Protein AF-A0A7S7BZH8-F1 (afdb_monomer_lite)

pLDDT: mean 83.46, std 20.9, range [35.41, 98.75]

Radius of gyration: 21.64 Å; chains: 1; bounding box: 68×40×51 Å

Foldseek 3Di:
DDDDPDDDDDDDDDPDDPVVVVVVVVVPDDPVVVVVVVVVVPFDAQQDFAAAPDPLQQLLRLQCNHLRHHSVVSQVLLCVLVVHHCCPPVHHGDPVSSQVSCVVVVWHWDKDQPDDPDADFSKWWWKDAVPPDVDIGIWGRHVQAIWGNQVPPDPPDRGIDGDNYDDPRIDTGIIGGTDDD

Structure (mmCIF, N/CA/C/O backbone):
data_AF-A0A7S7BZH8-F1
#
_entry.id   AF-A0A7S7BZH8-F1
#
loop_
_atom_site.group_PDB
_atom_site.id
_atom_site.type_symbol
_atom_site.label_atom_id
_atom_site.label_alt_id
_atom_site.label_comp_id
_atom_site.label_asym_id
_atom_site.label_entity_id
_atom_site.label_seq_id
_atom_site.pdbx_PDB_ins_code
_atom_site.Cartn_x
_atom_site.Cartn_y
_atom_site.Cartn_z
_atom_site.occupancy
_atom_site.B_iso_or_equiv
_atom_site.auth_seq_id
_atom_site.auth_comp_id
_atom_site.auth_asym_id
_atom_site.auth_atom_id
_atom_site.pdbx_PDB_model_num
ATOM 1 N N . MET A 1 1 ? -52.181 -4.656 -10.856 1.00 37.78 1 MET A N 1
ATOM 2 C CA . MET A 1 1 ? -52.406 -4.559 -12.313 1.00 37.78 1 MET A CA 1
ATOM 3 C C . MET A 1 1 ? -51.313 -3.670 -12.869 1.00 37.78 1 MET A C 1
ATOM 5 O O . MET A 1 1 ? -51.138 -2.571 -12.360 1.00 37.78 1 MET A O 1
ATOM 9 N N . GLY A 1 2 ? -50.486 -4.215 -13.758 1.00 41.34 2 GLY A N 1
ATOM 10 C CA . GLY A 1 2 ? -49.268 -3.565 -14.235 1.00 41.34 2 GLY A CA 1
ATOM 11 C C . GLY A 1 2 ? -49.540 -2.477 -15.268 1.00 41.34 2 GLY A C 1
ATOM 12 O O . GLY A 1 2 ? -50.487 -2.573 -16.043 1.00 41.34 2 GLY A O 1
ATOM 13 N N . VAL A 1 3 ? -48.658 -1.483 -15.304 1.00 42.41 3 VAL A N 1
ATOM 14 C CA . VAL A 1 3 ? -48.484 -0.592 -16.451 1.00 42.41 3 VAL A CA 1
ATOM 15 C C . VAL A 1 3 ? -47.043 -0.730 -16.921 1.00 42.41 3 VAL A C 1
ATOM 17 O O . VAL A 1 3 ? -46.097 -0.469 -16.186 1.00 42.41 3 VAL A O 1
ATOM 20 N N . ASN A 1 4 ? -46.911 -1.250 -18.135 1.00 41.34 4 ASN A N 1
ATOM 21 C CA . ASN A 1 4 ? -45.674 -1.503 -18.854 1.00 41.34 4 ASN A CA 1
ATOM 22 C C . ASN A 1 4 ? -45.437 -0.316 -19.804 1.00 41.34 4 ASN A C 1
ATOM 24 O O . ASN A 1 4 ? -46.215 -0.171 -20.746 1.00 41.34 4 ASN A O 1
ATOM 28 N N . PRO A 1 5 ? -44.425 0.546 -19.599 1.00 44.50 5 PRO A N 1
ATOM 29 C CA . PRO A 1 5 ? -44.123 1.625 -20.526 1.00 44.50 5 PRO A CA 1
ATOM 30 C C . PRO A 1 5 ? -42.979 1.209 -21.459 1.00 44.50 5 PRO A C 1
ATOM 32 O O . PRO A 1 5 ? -41.928 1.839 -21.517 1.00 44.50 5 PRO A O 1
ATOM 35 N N . LEU A 1 6 ? -43.189 0.137 -22.217 1.00 45.81 6 LEU A N 1
ATOM 36 C CA . LEU A 1 6 ? -42.538 -0.036 -23.508 1.00 45.81 6 LEU A CA 1
ATOM 37 C C . LEU A 1 6 ? -43.626 0.151 -24.550 1.00 45.81 6 LEU A C 1
ATOM 39 O O . LEU A 1 6 ? -44.392 -0.777 -24.778 1.00 45.81 6 LEU A O 1
ATOM 43 N N . LEU A 1 7 ? -43.711 1.371 -25.089 1.00 43.47 7 LEU A N 1
ATOM 44 C CA . LEU A 1 7 ? -44.197 1.753 -26.424 1.00 43.47 7 LEU A CA 1
ATOM 45 C C . LEU A 1 7 ? -44.643 3.223 -26.387 1.00 43.47 7 LEU A C 1
ATOM 47 O O . LEU A 1 7 ? -45.802 3.535 -26.135 1.00 43.47 7 LEU A O 1
ATOM 51 N N . CYS A 1 8 ? -43.717 4.136 -26.685 1.00 35.41 8 CYS A N 1
ATOM 52 C CA . CYS A 1 8 ? -44.077 5.435 -27.244 1.00 35.41 8 CYS A CA 1
ATOM 53 C C . CYS A 1 8 ? -43.304 5.612 -28.565 1.00 35.41 8 CYS A C 1
ATOM 55 O O . CYS A 1 8 ? -42.083 5.415 -28.578 1.00 35.41 8 CYS A O 1
ATOM 57 N N . PRO A 1 9 ? -43.988 5.879 -29.692 1.00 44.78 9 PRO A N 1
ATOM 58 C CA . PRO A 1 9 ? -43.395 5.847 -31.020 1.00 44.78 9 PRO A CA 1
ATOM 59 C C . PRO A 1 9 ? -42.762 7.196 -31.388 1.00 44.78 9 PRO A C 1
ATOM 61 O O . PRO A 1 9 ? -43.278 8.254 -31.047 1.00 44.78 9 PRO A O 1
ATOM 64 N N . ARG A 1 10 ? -41.679 7.132 -32.173 1.00 44.78 10 ARG A N 1
ATOM 65 C CA . ARG A 1 10 ? -41.030 8.253 -32.881 1.00 44.78 10 ARG A CA 1
ATOM 66 C C . ARG A 1 10 ? -40.537 9.407 -31.996 1.00 44.78 10 ARG A C 1
ATOM 68 O O . ARG A 1 10 ? -41.137 10.473 -31.947 1.00 44.78 10 ARG A O 1
ATOM 75 N N . VAL A 1 11 ? -39.318 9.256 -31.478 1.00 38.81 11 VAL A N 1
ATOM 76 C CA . VAL A 1 11 ? -38.427 10.407 -31.287 1.00 38.81 11 VAL A CA 1
ATOM 77 C C . VAL A 1 11 ? -37.297 10.295 -32.302 1.00 38.81 11 VAL A C 1
ATOM 79 O O . VAL A 1 11 ? -36.510 9.350 -32.308 1.00 38.81 11 VAL A O 1
ATOM 82 N N . TYR A 1 12 ? -37.312 11.252 -33.221 1.00 36.09 12 TYR A N 1
ATOM 83 C CA . TYR A 1 12 ? -36.251 11.612 -34.148 1.00 36.09 12 TYR A CA 1
ATOM 84 C C . TYR A 1 12 ? -34.877 11.506 -33.461 1.00 36.09 12 TYR A C 1
ATOM 86 O O . TYR A 1 12 ? -34.701 12.039 -32.369 1.00 36.09 12 TYR A O 1
ATOM 94 N N . ARG A 1 13 ? -33.905 10.813 -34.069 1.00 45.03 13 ARG A N 1
ATOM 95 C CA . ARG A 1 13 ? -32.506 10.832 -33.613 1.00 45.03 13 ARG A CA 1
ATOM 96 C C . ARG A 1 13 ? -31.770 11.973 -34.319 1.00 45.03 13 ARG A C 1
ATOM 98 O O . ARG A 1 13 ? -31.382 11.777 -35.470 1.00 45.03 13 ARG A O 1
ATOM 105 N N . PRO A 1 14 ? -31.481 13.114 -33.671 1.00 40.19 14 PRO A N 1
ATOM 106 C CA . PRO A 1 14 ? -30.302 13.867 -34.035 1.00 40.19 14 PRO A CA 1
ATOM 107 C C . PRO A 1 14 ? -29.091 13.195 -33.380 1.00 40.19 14 PRO A C 1
ATOM 109 O O . PRO A 1 14 ? -29.107 12.817 -32.209 1.00 40.19 14 PRO A O 1
ATOM 112 N N . THR A 1 15 ? -28.025 13.026 -34.151 1.00 50.44 15 THR A N 1
ATOM 113 C CA . THR A 1 15 ? -26.683 12.721 -33.650 1.00 50.44 15 THR A CA 1
ATOM 114 C C . THR A 1 15 ? -26.248 13.813 -32.671 1.00 50.44 15 THR A C 1
ATOM 116 O O . THR A 1 15 ? -25.767 14.867 -33.086 1.00 50.44 15 THR A O 1
ATOM 119 N N . LEU A 1 16 ? -26.436 13.581 -31.372 1.00 43.81 16 LEU A N 1
ATOM 120 C CA . LEU A 1 16 ? -25.992 14.486 -30.316 1.00 43.81 16 LEU A CA 1
ATOM 121 C C . LEU A 1 16 ? -24.556 14.127 -29.920 1.00 43.81 16 LEU A C 1
ATOM 123 O O . LEU A 1 16 ? -24.265 13.011 -29.488 1.00 43.81 16 LEU A O 1
ATOM 127 N N . ARG A 1 17 ? -23.644 15.089 -30.094 1.00 43.12 17 ARG A N 1
ATOM 128 C CA . ARG A 1 17 ? -22.267 15.021 -29.586 1.00 43.12 17 ARG A CA 1
ATOM 129 C C . ARG A 1 17 ? -22.292 14.931 -28.053 1.00 43.12 17 ARG A C 1
ATOM 131 O O . ARG A 1 17 ? -23.159 15.518 -27.409 1.00 43.12 17 ARG A O 1
ATOM 138 N N . HIS A 1 18 ? -21.298 14.245 -27.484 1.00 48.31 18 HIS A N 1
ATOM 139 C CA . HIS A 1 18 ? -21.165 13.894 -26.057 1.00 48.31 18 HIS A CA 1
ATOM 140 C C . HIS A 1 18 ? -21.385 15.047 -25.045 1.00 48.31 18 HIS A C 1
ATOM 142 O O . HIS A 1 18 ? -21.676 14.781 -23.884 1.00 48.31 18 HIS A O 1
ATOM 148 N N . GLY A 1 19 ? -21.303 16.317 -25.457 1.00 45.12 19 GLY A N 1
ATOM 149 C CA . GLY A 1 19 ? -21.493 17.477 -24.578 1.00 45.12 19 GLY A CA 1
ATOM 150 C C . GLY A 1 19 ? -22.944 17.836 -24.217 1.00 45.12 19 GLY A C 1
ATOM 151 O O . GLY A 1 19 ? -23.146 18.571 -23.257 1.00 45.12 19 GLY A O 1
ATOM 152 N N . GLN A 1 20 ? -23.964 17.342 -24.933 1.00 41.44 20 GLN A N 1
ATOM 153 C CA . GLN A 1 20 ? -25.364 17.763 -24.705 1.00 41.44 20 GLN A CA 1
ATOM 154 C C . GLN A 1 20 ? -26.191 16.816 -23.817 1.00 41.44 20 GLN A C 1
ATOM 156 O O . GLN A 1 20 ? -27.249 17.206 -23.327 1.00 41.44 20 GLN A O 1
ATOM 161 N N . LEU A 1 21 ? -25.692 15.610 -23.531 1.00 43.97 21 LEU A N 1
ATOM 162 C CA . LEU A 1 21 ? -26.331 14.676 -22.591 1.00 43.97 21 LEU A CA 1
ATOM 163 C C . LEU A 1 21 ? -26.251 15.157 -21.130 1.00 43.97 21 LEU A C 1
ATOM 165 O O . LEU A 1 21 ? -27.166 14.900 -20.352 1.00 43.97 21 LEU A O 1
ATOM 169 N N . SER A 1 22 ? -25.201 15.907 -20.777 1.00 50.38 22 SER A N 1
ATOM 170 C CA . SER A 1 22 ? -25.011 16.460 -19.427 1.00 50.38 22 SER A CA 1
ATOM 171 C C . SER A 1 22 ? -26.048 17.542 -19.084 1.00 50.38 22 SER A C 1
ATOM 173 O O . SER A 1 22 ? -26.626 17.543 -17.999 1.00 50.38 22 SER A O 1
ATOM 175 N N . ALA A 1 23 ? -26.362 18.423 -20.040 1.00 46.22 23 ALA A N 1
ATOM 176 C CA . ALA A 1 23 ? -27.300 19.524 -19.820 1.00 46.22 23 ALA A CA 1
ATOM 177 C C . ALA A 1 23 ? -28.762 19.055 -19.705 1.00 46.22 23 ALA A C 1
ATOM 179 O O . ALA A 1 23 ? -29.518 19.596 -18.901 1.00 46.22 23 ALA A O 1
ATOM 180 N N . ALA A 1 24 ? -29.156 18.027 -20.466 1.00 45.81 24 ALA A N 1
ATOM 181 C CA . ALA A 1 24 ? -30.525 17.512 -20.440 1.00 45.81 24 ALA A CA 1
ATOM 182 C C . ALA A 1 24 ? -30.872 16.847 -19.095 1.00 45.81 24 ALA A C 1
ATOM 184 O O . ALA A 1 24 ? -31.946 17.099 -18.553 1.00 45.81 24 ALA A O 1
ATOM 185 N N . LEU A 1 25 ? -29.944 16.074 -18.514 1.00 47.50 25 LEU A N 1
ATOM 186 C CA . LEU A 1 25 ? -30.139 15.409 -17.217 1.00 47.50 25 LEU A CA 1
ATOM 187 C C . LEU A 1 25 ? -30.161 16.393 -16.035 1.00 47.50 25 LEU A C 1
ATOM 189 O O . LEU A 1 25 ? -30.858 16.152 -15.051 1.00 47.50 25 LEU A O 1
ATOM 193 N N . SER A 1 26 ? -29.464 17.529 -16.152 1.00 51.31 26 SER A N 1
ATOM 194 C CA . SER A 1 26 ? -29.423 18.566 -15.113 1.00 51.31 26 SER A CA 1
ATOM 195 C C . SER A 1 26 ? -30.728 19.361 -14.970 1.00 51.31 26 SER A C 1
ATOM 197 O O . SER A 1 26 ? -30.907 20.028 -13.955 1.00 51.31 26 SER A O 1
ATOM 199 N N . SER A 1 27 ? -31.629 19.323 -15.959 1.00 51.69 27 SER A N 1
ATOM 200 C CA . SER A 1 27 ? -32.856 20.142 -15.965 1.00 51.69 27 SER A CA 1
ATOM 201 C C . SER A 1 27 ? -34.061 19.499 -15.264 1.00 51.69 27 SER A C 1
ATOM 203 O O . SER A 1 27 ? -35.094 20.144 -15.103 1.00 51.69 27 SER A O 1
ATOM 205 N N . CYS A 1 28 ? -33.935 18.241 -14.835 1.00 54.47 28 CYS A N 1
ATOM 206 C CA . CYS A 1 28 ? -35.045 17.429 -14.322 1.00 54.47 28 CYS A CA 1
ATOM 207 C C . CYS A 1 28 ? -34.764 16.738 -12.976 1.00 54.47 28 CYS A C 1
ATOM 209 O O . CYS A 1 28 ? -35.563 15.909 -12.545 1.00 54.47 28 CYS A O 1
ATOM 211 N N . MET A 1 29 ? -33.646 17.043 -12.309 1.00 55.50 29 MET A N 1
ATOM 212 C CA . MET A 1 29 ? -33.268 16.410 -11.042 1.00 55.50 29 MET A CA 1
ATOM 213 C C . MET A 1 29 ? -33.026 17.455 -9.953 1.00 55.50 29 MET A C 1
ATOM 215 O O . MET A 1 29 ? -32.166 18.321 -10.098 1.00 55.50 29 MET A O 1
ATOM 219 N N . ASP A 1 30 ? -33.757 17.339 -8.844 1.00 67.12 30 ASP A N 1
ATOM 220 C CA . ASP A 1 30 ? -33.641 18.256 -7.709 1.00 67.12 30 ASP A CA 1
ATOM 221 C C . ASP A 1 30 ? -32.226 18.251 -7.111 1.00 67.12 30 ASP A C 1
ATOM 223 O O . ASP A 1 30 ? -31.534 17.226 -7.096 1.00 67.12 30 ASP A O 1
ATOM 227 N N . SER A 1 31 ? -31.807 19.392 -6.556 1.00 61.31 31 SER A N 1
ATOM 228 C CA . SER A 1 31 ? -30.451 19.648 -6.044 1.00 61.31 31 SER A CA 1
ATOM 229 C C . SER A 1 31 ? -29.943 18.590 -5.057 1.00 61.31 31 SER A C 1
ATOM 231 O O . SER A 1 31 ? -28.750 18.296 -5.021 1.00 61.31 31 SER A O 1
ATOM 233 N N . HIS A 1 32 ? -30.844 17.959 -4.300 1.00 60.28 32 HIS A N 1
ATOM 234 C CA . HIS A 1 32 ? -30.518 16.864 -3.385 1.00 60.28 32 HIS A CA 1
ATOM 235 C C . HIS A 1 32 ? -30.096 15.581 -4.125 1.00 60.28 32 HIS A C 1
ATOM 237 O O . HIS A 1 32 ? -29.155 14.902 -3.718 1.00 60.28 32 HIS A O 1
ATOM 243 N N . THR A 1 33 ? -30.728 15.274 -5.259 1.00 59.88 33 THR A N 1
ATOM 244 C CA . THR A 1 33 ? -30.394 14.131 -6.122 1.00 59.88 33 THR A CA 1
ATOM 245 C C . THR A 1 33 ? -29.060 14.354 -6.833 1.00 59.88 33 THR A C 1
ATOM 247 O O . THR A 1 33 ? -28.244 13.437 -6.912 1.00 59.88 33 THR A O 1
ATOM 250 N N . MET A 1 34 ? -28.782 15.588 -7.267 1.00 53.78 34 MET A N 1
ATOM 251 C CA . MET A 1 34 ? -27.480 15.968 -7.832 1.00 53.78 34 MET A CA 1
ATOM 252 C C . MET A 1 34 ? -26.355 15.881 -6.794 1.00 53.78 34 MET A C 1
ATOM 254 O O . MET A 1 34 ? -25.286 15.349 -7.092 1.00 53.78 34 MET A O 1
ATOM 258 N N . GLN A 1 35 ? -26.605 16.305 -5.554 1.00 53.25 35 GLN A N 1
ATOM 259 C CA . GLN A 1 35 ? -25.637 16.197 -4.461 1.00 53.25 35 GLN A CA 1
ATOM 260 C C . GLN A 1 35 ? -25.400 14.733 -4.039 1.00 53.25 35 GLN A C 1
ATOM 262 O O . GLN A 1 35 ? -24.268 14.348 -3.735 1.00 53.25 35 GLN A O 1
ATOM 267 N N . GLN A 1 36 ? -26.430 13.881 -4.097 1.00 51.34 36 GLN A N 1
ATOM 268 C CA . GLN A 1 36 ? -26.324 12.429 -3.892 1.00 51.34 36 GLN A CA 1
ATOM 269 C C . GLN A 1 36 ? -25.586 11.701 -5.030 1.00 51.34 36 GLN A C 1
ATOM 271 O O . GLN A 1 36 ? -24.854 10.743 -4.781 1.00 51.34 36 GLN A O 1
ATOM 276 N N . LEU A 1 37 ? -25.741 12.148 -6.278 1.00 49.59 37 LEU A N 1
ATOM 277 C CA . LEU A 1 37 ? -24.988 11.634 -7.425 1.00 49.59 37 LEU A CA 1
ATOM 278 C C . LEU A 1 37 ? -23.519 12.062 -7.360 1.00 49.59 37 LEU A C 1
ATOM 280 O O . LEU A 1 37 ? -22.640 11.216 -7.492 1.00 49.59 37 LEU A O 1
ATOM 284 N N . GLN A 1 38 ? -23.231 13.325 -7.044 1.00 51.22 38 GLN A N 1
ATOM 285 C CA . GLN A 1 38 ? -21.862 13.819 -6.845 1.00 51.22 38 GLN A CA 1
ATOM 286 C C . GLN A 1 38 ? -21.145 13.110 -5.682 1.00 51.22 38 GLN A C 1
ATOM 288 O O . GLN A 1 38 ? -19.967 12.782 -5.796 1.00 51.22 38 GLN A O 1
ATOM 293 N N . THR A 1 39 ? -21.853 12.778 -4.596 1.00 47.78 39 THR A N 1
ATOM 294 C CA . THR A 1 39 ? -21.292 11.989 -3.479 1.00 47.78 39 THR A CA 1
ATOM 295 C C . THR A 1 39 ? -21.119 10.498 -3.789 1.00 47.78 39 THR A C 1
ATOM 297 O O . THR A 1 39 ? -20.326 9.835 -3.121 1.00 47.78 39 THR A O 1
ATOM 300 N N . ARG A 1 40 ? -21.808 9.955 -4.804 1.00 48.06 40 ARG A N 1
ATOM 301 C CA . ARG A 1 40 ? -21.615 8.575 -5.292 1.00 48.06 40 ARG A CA 1
ATOM 302 C C . ARG A 1 40 ? -20.551 8.454 -6.384 1.00 48.06 40 ARG A C 1
ATOM 304 O O . ARG A 1 40 ? -19.933 7.404 -6.479 1.00 48.06 40 ARG A O 1
ATOM 311 N N . ILE A 1 41 ? -20.318 9.506 -7.167 1.00 51.75 41 ILE A N 1
ATOM 312 C CA . ILE A 1 41 ? -19.314 9.531 -8.246 1.00 51.75 41 ILE A CA 1
ATOM 313 C C . ILE A 1 41 ? -17.877 9.640 -7.693 1.00 51.75 41 ILE A C 1
ATOM 315 O O . ILE A 1 41 ? -16.932 9.285 -8.385 1.00 51.75 41 ILE A O 1
ATOM 319 N N . GLY A 1 42 ? -17.706 10.070 -6.436 1.00 50.00 42 GLY A N 1
ATOM 320 C CA . GLY A 1 42 ? -16.393 10.223 -5.792 1.00 50.00 42 GLY A CA 1
ATOM 321 C C . GLY A 1 42 ? -16.115 9.302 -4.601 1.00 50.00 42 GLY A C 1
ATOM 322 O O . GLY A 1 42 ? -15.117 9.509 -3.912 1.00 50.00 42 GLY A O 1
ATOM 323 N N . ARG A 1 43 ? -16.986 8.328 -4.299 1.00 52.56 43 ARG A N 1
ATOM 324 C CA . ARG A 1 43 ? -16.709 7.340 -3.247 1.00 52.56 43 ARG A CA 1
ATOM 325 C C . ARG A 1 43 ? -16.009 6.148 -3.868 1.00 52.56 43 ARG A C 1
ATOM 327 O O . ARG A 1 43 ? -16.643 5.365 -4.574 1.00 52.56 43 ARG A O 1
ATOM 334 N N . MET A 1 44 ? -14.722 6.029 -3.562 1.00 61.09 44 MET A N 1
ATOM 335 C CA . MET A 1 44 ? -14.027 4.770 -3.739 1.00 61.09 44 MET A CA 1
ATOM 336 C C . MET A 1 44 ? -14.732 3.686 -2.903 1.00 61.09 44 MET A C 1
ATOM 338 O O . MET A 1 44 ? -15.605 3.965 -2.071 1.00 61.09 44 MET A O 1
ATOM 342 N N . ARG A 1 45 ? -14.445 2.420 -3.180 1.00 81.25 45 ARG A N 1
ATOM 343 C CA . ARG A 1 45 ? -14.868 1.318 -2.312 1.00 81.25 45 ARG A CA 1
ATOM 344 C C . ARG A 1 45 ? -13.649 0.615 -1.758 1.00 81.25 45 ARG A C 1
ATOM 346 O O . ARG A 1 45 ? -12.641 0.450 -2.438 1.00 81.25 45 ARG A O 1
ATOM 353 N N . LYS A 1 46 ? -13.772 0.110 -0.531 1.00 88.25 46 LYS A N 1
ATOM 354 C CA . LYS A 1 46 ? -12.765 -0.784 0.042 1.00 88.25 46 LYS A CA 1
ATOM 355 C C . LYS A 1 46 ? -12.446 -1.920 -0.940 1.00 88.25 46 LYS A C 1
ATOM 357 O O . LYS A 1 46 ? -13.367 -2.599 -1.398 1.00 88.25 46 LYS A O 1
ATOM 362 N N . TYR A 1 47 ? -11.158 -2.141 -1.201 1.00 93.81 47 TYR A N 1
ATOM 363 C CA . TYR A 1 47 ? -10.635 -3.112 -2.176 1.00 93.81 47 TYR A CA 1
ATOM 364 C C . TYR A 1 47 ? -10.839 -2.755 -3.655 1.00 93.81 47 TYR A C 1
ATOM 366 O O . TYR A 1 47 ? -10.694 -3.622 -4.518 1.00 93.81 47 TYR A O 1
ATOM 374 N N . GLU A 1 48 ? -11.154 -1.501 -3.968 1.00 93.88 48 GLU A N 1
ATOM 375 C CA . GLU A 1 48 ? -11.073 -0.987 -5.333 1.00 93.88 48 GLU A CA 1
ATOM 376 C C . GLU A 1 48 ? -9.621 -0.935 -5.820 1.00 93.88 48 GLU A C 1
ATOM 378 O O . GLU A 1 48 ? -8.687 -0.834 -5.021 1.00 93.88 48 GLU A O 1
ATOM 383 N N . LEU A 1 49 ? -9.436 -1.038 -7.136 1.00 97.06 49 LEU A N 1
ATOM 384 C CA . LEU A 1 49 ? -8.122 -0.935 -7.755 1.00 97.06 49 LEU A CA 1
ATOM 385 C C . LEU A 1 49 ? -7.635 0.512 -7.664 1.00 97.06 49 LEU A C 1
ATOM 387 O O . LEU A 1 49 ? -8.308 1.427 -8.130 1.00 97.06 49 LEU A O 1
ATOM 391 N N . VAL A 1 50 ? -6.462 0.706 -7.070 1.00 98.00 50 VAL A N 1
ATOM 392 C CA . VAL A 1 50 ? -5.838 2.021 -6.916 1.00 98.00 50 VAL A CA 1
ATOM 393 C C . VAL A 1 50 ? -4.474 1.978 -7.574 1.00 98.00 50 VAL A C 1
ATOM 395 O O . VAL A 1 50 ? -3.605 1.224 -7.134 1.00 98.00 50 VAL A O 1
ATOM 398 N N . SER A 1 51 ? -4.300 2.770 -8.630 1.00 97.94 51 SER A N 1
ATOM 399 C CA . SER A 1 51 ? -2.991 3.015 -9.231 1.00 97.94 51 SER A CA 1
ATOM 400 C C . SER A 1 51 ? -2.095 3.757 -8.251 1.00 97.94 51 SER A C 1
ATOM 402 O O . SER A 1 51 ? -2.560 4.650 -7.539 1.00 97.94 51 SER A O 1
ATOM 404 N N . GLN A 1 52 ? -0.808 3.417 -8.223 1.00 96.69 52 GLN A N 1
ATOM 405 C CA . GLN A 1 52 ? 0.166 4.326 -7.624 1.00 96.69 52 GLN A CA 1
ATOM 406 C C . GLN A 1 52 ? 0.354 5.555 -8.523 1.00 96.69 52 GLN A C 1
ATOM 408 O O . GLN A 1 52 ? 0.230 5.452 -9.740 1.00 96.69 52 GLN A O 1
ATOM 413 N N . GLU A 1 53 ? 0.637 6.710 -7.926 1.00 96.19 53 GLU A N 1
ATOM 414 C CA . GLU A 1 53 ? 0.901 7.955 -8.669 1.00 96.19 53 GLU A CA 1
ATOM 415 C C . GLU A 1 53 ? 2.384 8.367 -8.606 1.00 96.19 53 GLU A C 1
ATOM 417 O O . GLU A 1 53 ? 2.817 9.206 -9.389 1.00 96.19 53 GLU A O 1
ATOM 422 N N . ASP A 1 54 ? 3.163 7.757 -7.705 1.00 94.94 54 ASP A N 1
ATOM 423 C CA . ASP A 1 54 ? 4.616 7.926 -7.576 1.00 94.94 54 ASP A CA 1
ATOM 424 C C . ASP A 1 54 ? 5.323 6.589 -7.847 1.00 94.94 54 ASP A C 1
ATOM 426 O O . ASP A 1 54 ? 4.746 5.532 -7.585 1.00 94.94 54 ASP A O 1
ATOM 430 N N . GLU A 1 55 ? 6.579 6.605 -8.308 1.00 92.75 55 GLU A N 1
ATOM 431 C CA . GLU A 1 55 ? 7.350 5.399 -8.684 1.00 92.75 55 GLU A CA 1
ATOM 432 C C . GLU A 1 55 ? 7.480 4.381 -7.533 1.00 92.75 55 GLU A C 1
ATOM 434 O O . GLU A 1 55 ? 7.379 3.170 -7.741 1.00 92.75 55 GLU A O 1
ATOM 439 N N . LEU A 1 56 ? 7.591 4.872 -6.299 1.00 94.25 56 LEU A N 1
ATOM 440 C CA . LEU A 1 56 ? 7.710 4.073 -5.074 1.00 94.25 56 LEU A CA 1
ATOM 441 C C . LEU A 1 56 ? 6.382 3.992 -4.286 1.00 94.25 56 LEU A C 1
ATOM 443 O O . LEU A 1 56 ? 6.336 3.569 -3.131 1.00 94.25 56 LEU A O 1
ATOM 447 N N . GLY A 1 57 ? 5.273 4.375 -4.927 1.00 96.62 57 GLY A N 1
ATOM 448 C CA . GLY A 1 57 ? 3.937 4.574 -4.355 1.00 96.62 57 GLY A CA 1
ATOM 449 C C . GLY A 1 57 ? 3.110 3.329 -4.037 1.00 96.62 57 GLY A C 1
ATOM 450 O O . GLY A 1 57 ? 1.974 3.454 -3.569 1.00 96.62 57 GLY A O 1
ATOM 451 N N . CYS A 1 58 ? 3.618 2.123 -4.289 1.00 97.69 58 CYS A N 1
ATOM 452 C CA . CYS A 1 58 ? 2.822 0.890 -4.220 1.00 97.69 58 CYS A CA 1
ATOM 453 C C . CYS A 1 58 ? 2.157 0.654 -2.845 1.00 97.69 58 CYS A C 1
ATOM 455 O O . CYS A 1 58 ? 0.998 0.231 -2.775 1.00 97.69 58 CYS A O 1
ATOM 457 N N . ALA A 1 59 ? 2.830 1.003 -1.743 1.00 98.38 59 ALA A N 1
ATOM 458 C CA . ALA A 1 59 ? 2.253 0.921 -0.400 1.00 98.38 59 ALA A CA 1
ATOM 459 C C . ALA A 1 59 ? 1.106 1.924 -0.183 1.00 98.38 59 ALA A C 1
ATOM 461 O O . ALA A 1 59 ? 0.067 1.562 0.378 1.00 98.38 59 ALA A O 1
ATOM 462 N N . ALA A 1 60 ? 1.247 3.162 -0.672 1.00 98.62 60 ALA A N 1
ATOM 463 C CA . ALA A 1 60 ? 0.211 4.189 -0.567 1.00 98.62 60 ALA A CA 1
ATOM 464 C C . ALA A 1 60 ? -1.068 3.774 -1.304 1.00 98.62 60 ALA A C 1
ATOM 466 O O . ALA A 1 60 ? -2.162 3.924 -0.761 1.00 98.62 60 ALA A O 1
ATOM 467 N N . ALA A 1 61 ? -0.941 3.161 -2.482 1.00 98.62 61 ALA A N 1
ATOM 468 C CA . ALA A 1 61 ? -2.072 2.597 -3.215 1.00 98.62 61 ALA A CA 1
ATOM 469 C C . ALA A 1 61 ? -2.776 1.464 -2.443 1.00 98.62 61 ALA A C 1
ATOM 471 O O . ALA A 1 61 ? -4.006 1.439 -2.345 1.00 98.62 61 ALA A O 1
ATOM 472 N N . CYS A 1 62 ? -2.014 0.553 -1.827 1.00 98.75 62 CYS A N 1
ATOM 473 C CA . CYS A 1 62 ? -2.575 -0.510 -0.988 1.00 98.75 62 CYS A CA 1
ATOM 474 C C . CYS A 1 62 ? -3.348 0.058 0.213 1.00 98.75 62 CYS A C 1
ATOM 476 O O . CYS A 1 62 ? -4.481 -0.350 0.477 1.00 98.75 62 CYS A O 1
ATOM 478 N N . VAL A 1 63 ? -2.768 1.030 0.920 1.00 98.69 63 VAL A N 1
ATOM 479 C CA . VAL A 1 63 ? -3.405 1.692 2.068 1.00 98.69 63 VAL A CA 1
ATOM 480 C C . VAL A 1 63 ? -4.646 2.478 1.640 1.00 98.69 63 VAL A C 1
ATOM 482 O O . VAL A 1 63 ? -5.674 2.395 2.312 1.00 98.69 63 VAL A O 1
ATOM 485 N N . ALA A 1 64 ? -4.592 3.178 0.505 1.00 98.50 64 ALA A N 1
ATOM 486 C CA . ALA A 1 64 ? -5.728 3.886 -0.081 1.00 98.50 64 ALA A CA 1
ATOM 487 C C . ALA A 1 64 ? -6.918 2.952 -0.335 1.00 98.50 64 ALA A C 1
ATOM 489 O O . ALA A 1 64 ? -8.035 3.239 0.096 1.00 98.50 64 ALA A O 1
ATOM 490 N N . SER A 1 65 ? -6.662 1.792 -0.945 1.00 98.31 65 SER A N 1
ATOM 491 C CA . SER A 1 65 ? -7.682 0.777 -1.223 1.00 98.31 65 SER A CA 1
ATOM 492 C C . SER A 1 65 ? -8.270 0.151 0.051 1.00 98.31 65 SER A C 1
ATOM 494 O O . SER A 1 65 ? -9.475 -0.092 0.129 1.00 98.31 65 SER A O 1
ATOM 496 N N . ILE A 1 66 ? -7.457 -0.095 1.088 1.00 98.12 66 ILE A N 1
ATOM 497 C CA . ILE A 1 66 ? -7.939 -0.646 2.371 1.00 98.12 66 ILE A CA 1
ATOM 498 C C . ILE A 1 66 ? -8.806 0.359 3.132 1.00 98.12 66 ILE A C 1
ATOM 500 O O . ILE A 1 66 ? -9.816 -0.034 3.725 1.00 98.12 66 ILE A O 1
ATOM 504 N N . LEU A 1 67 ? -8.374 1.620 3.171 1.00 97.19 67 LEU A N 1
ATOM 505 C CA . LEU A 1 67 ? -8.987 2.672 3.981 1.00 97.19 67 LEU A CA 1
ATOM 506 C C . LEU A 1 67 ? -10.095 3.434 3.260 1.00 97.19 67 LEU A C 1
ATOM 508 O O . LEU A 1 67 ? -10.732 4.271 3.894 1.00 97.19 67 LEU A O 1
ATOM 512 N N . ASP A 1 68 ? -10.317 3.143 1.978 1.00 96.25 68 ASP A N 1
ATOM 513 C CA . ASP A 1 68 ? -11.297 3.840 1.151 1.00 96.25 68 ASP A CA 1
ATOM 514 C C . ASP A 1 68 ? -11.039 5.361 1.115 1.00 96.25 68 ASP A C 1
ATOM 516 O O . ASP A 1 68 ? -11.866 6.198 1.486 1.00 96.25 68 ASP A O 1
ATOM 520 N N . ILE A 1 69 ? -9.807 5.723 0.746 1.00 96.44 69 ILE A N 1
ATOM 521 C CA . ILE A 1 69 ? -9.352 7.114 0.652 1.00 96.44 69 ILE A CA 1
ATOM 522 C C . ILE A 1 69 ? -8.552 7.344 -0.635 1.00 96.44 69 ILE A C 1
ATOM 524 O O . ILE A 1 69 ? -7.950 6.404 -1.146 1.00 96.44 69 ILE A O 1
ATOM 528 N N . PRO A 1 70 ? -8.454 8.596 -1.122 1.00 97.06 70 PRO A N 1
ATOM 529 C CA . PRO A 1 70 ? -7.606 8.915 -2.269 1.00 97.06 70 PRO A CA 1
ATOM 530 C C . PRO A 1 70 ? -6.133 8.571 -2.023 1.00 97.06 70 PRO A C 1
ATOM 532 O O . PRO A 1 70 ? -5.635 8.768 -0.907 1.00 97.06 70 PRO A O 1
ATOM 535 N N . TYR A 1 71 ? -5.422 8.169 -3.080 1.00 98.06 71 TYR A N 1
ATOM 536 C CA . TYR A 1 71 ? -3.990 7.844 -3.058 1.00 98.06 71 TYR A CA 1
ATOM 537 C C . TYR A 1 71 ? -3.160 8.906 -2.323 1.00 98.06 71 TYR A C 1
ATOM 539 O O . TYR A 1 71 ? -2.486 8.609 -1.338 1.00 98.06 71 TYR A O 1
ATOM 547 N N . GLN A 1 72 ? -3.314 10.178 -2.702 1.00 98.12 72 GLN A N 1
ATOM 548 C CA . GLN A 1 72 ? -2.582 11.294 -2.094 1.00 98.12 72 GLN A CA 1
ATOM 549 C C . GLN A 1 72 ? -2.839 11.443 -0.586 1.00 98.12 72 GLN A C 1
ATOM 551 O O . GLN A 1 72 ? -1.990 11.928 0.161 1.00 98.12 72 GLN A O 1
ATOM 556 N N . ARG A 1 73 ? -4.014 11.028 -0.097 1.00 98.31 73 ARG A N 1
ATOM 557 C CA . ARG A 1 73 ? -4.305 11.026 1.341 1.00 98.31 73 ARG A CA 1
ATOM 558 C C . ARG A 1 73 ? -3.604 9.869 2.046 1.00 98.31 73 ARG A C 1
ATOM 560 O O . ARG A 1 73 ? -3.122 10.079 3.153 1.00 98.31 73 ARG A O 1
ATOM 567 N N . ALA A 1 74 ? -3.553 8.689 1.433 1.00 98.56 74 ALA A N 1
ATOM 568 C CA . ALA A 1 74 ? -2.816 7.547 1.966 1.00 98.56 74 ALA A CA 1
ATOM 569 C C . ALA A 1 74 ? -1.304 7.808 1.997 1.00 98.56 74 ALA A C 1
ATOM 571 O O . ALA A 1 74 ? -0.688 7.584 3.034 1.00 98.56 74 ALA A O 1
ATOM 572 N N . LYS A 1 75 ? -0.740 8.382 0.925 1.00 98.62 75 LYS A N 1
ATOM 573 C CA . LYS A 1 75 ? 0.662 8.823 0.861 1.00 98.62 75 LYS A CA 1
ATOM 574 C C . LYS A 1 75 ? 1.021 9.720 2.045 1.00 98.62 75 LYS A C 1
ATOM 576 O O . LYS A 1 75 ? 1.900 9.372 2.818 1.00 98.62 75 LYS A O 1
ATOM 581 N N . ARG A 1 76 ? 0.251 10.788 2.282 1.00 98.50 76 ARG A N 1
ATOM 582 C CA . ARG A 1 76 ? 0.480 11.694 3.426 1.00 98.50 76 ARG A CA 1
ATOM 583 C C . ARG A 1 76 ? 0.387 11.015 4.795 1.00 98.50 76 ARG A C 1
ATOM 585 O O . ARG A 1 76 ? 1.006 11.482 5.746 1.00 98.50 76 ARG A O 1
ATOM 592 N N . LEU A 1 77 ? -0.431 9.966 4.938 1.00 98.50 77 LEU A N 1
ATOM 593 C CA . LEU A 1 77 ? -0.468 9.192 6.183 1.00 98.50 77 LEU A CA 1
ATOM 594 C C . LEU A 1 77 ? 0.839 8.425 6.376 1.00 98.50 77 LEU A C 1
ATOM 596 O O . LEU A 1 77 ? 1.365 8.440 7.480 1.00 98.50 77 LEU A O 1
ATOM 600 N N . LEU A 1 78 ? 1.357 7.804 5.317 1.00 98.62 78 LEU A N 1
ATOM 601 C CA . LEU A 1 78 ? 2.607 7.049 5.360 1.00 98.62 78 LEU A CA 1
ATOM 602 C C . LEU A 1 78 ? 3.827 7.959 5.539 1.00 98.62 78 LEU A C 1
ATOM 604 O O . LEU A 1 78 ? 4.641 7.693 6.412 1.00 98.62 78 LEU A O 1
ATOM 608 N N . GLU A 1 79 ? 3.904 9.084 4.826 1.00 98.38 79 GLU A N 1
ATOM 609 C CA . GLU A 1 79 ? 4.973 10.088 4.987 1.00 98.38 79 GLU A CA 1
ATOM 610 C C . GLU A 1 79 ? 5.054 10.623 6.423 1.00 98.38 79 GLU A C 1
ATOM 612 O O . GLU A 1 79 ? 6.133 10.881 6.955 1.00 98.38 79 GLU A O 1
ATOM 617 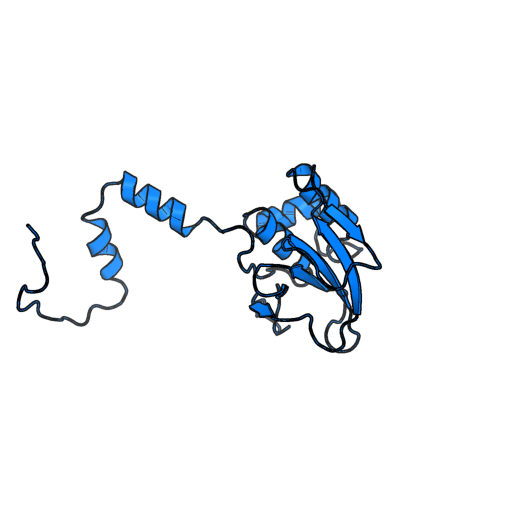N N . LYS A 1 80 ? 3.904 10.736 7.101 1.00 98.06 80 LYS A N 1
ATOM 618 C CA . LYS A 1 80 ? 3.865 11.108 8.516 1.00 98.06 80 LYS A CA 1
ATOM 619 C C . LYS A 1 80 ? 4.465 10.033 9.426 1.00 98.06 80 LYS A C 1
ATOM 621 O O . LYS A 1 80 ? 5.087 10.393 10.419 1.00 98.06 80 LYS A O 1
ATOM 626 N N . GLU A 1 81 ? 4.252 8.751 9.133 1.00 98.12 81 GLU A N 1
ATOM 627 C CA . GLU A 1 81 ? 4.886 7.663 9.892 1.00 98.12 81 GLU A CA 1
ATOM 628 C C . GLU A 1 81 ? 6.386 7.576 9.591 1.00 98.12 81 GLU A C 1
ATOM 630 O O . GLU A 1 81 ? 7.177 7.425 10.517 1.00 98.12 81 GLU A O 1
ATOM 635 N N . LYS A 1 82 ? 6.768 7.780 8.327 1.00 97.38 82 LYS A N 1
ATOM 636 C CA . LYS A 1 82 ? 8.154 7.836 7.847 1.00 97.38 82 LYS A CA 1
ATOM 637 C C . LYS A 1 82 ? 8.955 9.014 8.410 1.00 97.38 82 LYS A C 1
ATOM 639 O O . LYS A 1 82 ? 10.170 8.938 8.539 1.00 97.38 82 LYS A O 1
ATOM 644 N N . SER A 1 83 ? 8.282 10.115 8.753 1.00 96.50 83 SER A N 1
ATOM 645 C CA . SER A 1 83 ? 8.917 11.411 9.053 1.00 96.50 83 SER A CA 1
ATOM 646 C C . SER A 1 83 ? 9.727 11.975 7.873 1.00 96.50 83 SER A C 1
ATOM 648 O O . SER A 1 83 ? 10.740 12.641 8.074 1.00 96.50 83 SER A O 1
ATOM 650 N N . GLY A 1 84 ? 9.255 11.726 6.648 1.00 96.06 84 GLY A N 1
ATOM 651 C CA . GLY A 1 84 ? 9.910 12.112 5.397 1.00 96.06 84 GLY A CA 1
ATOM 652 C C . GLY A 1 84 ? 9.022 11.851 4.180 1.00 96.06 84 GLY A C 1
ATOM 653 O O . GLY A 1 84 ? 7.941 11.269 4.298 1.00 96.06 84 GLY A O 1
ATOM 654 N N . GLY A 1 85 ? 9.467 12.310 3.015 1.00 96.81 85 GLY A N 1
ATOM 655 C CA . GLY A 1 85 ? 8.829 12.052 1.729 1.00 96.81 85 GLY A CA 1
ATOM 656 C C . GLY A 1 85 ? 9.072 10.629 1.229 1.00 96.81 85 GLY A C 1
ATOM 657 O O . GLY A 1 85 ? 9.976 9.932 1.682 1.00 96.81 85 GLY A O 1
ATOM 658 N N . ILE A 1 86 ? 8.265 10.197 0.261 1.00 95.56 86 ILE A N 1
ATOM 659 C CA . ILE A 1 86 ? 8.378 8.859 -0.341 1.00 95.56 86 ILE A CA 1
ATOM 660 C C . ILE A 1 86 ? 9.747 8.573 -0.990 1.00 95.56 86 ILE A C 1
ATOM 662 O O . ILE A 1 86 ? 10.179 7.423 -1.018 1.00 95.56 86 ILE A O 1
ATOM 666 N N . ASP A 1 87 ? 10.431 9.611 -1.470 1.00 95.31 87 ASP A N 1
ATOM 667 C CA . ASP A 1 87 ? 11.741 9.504 -2.122 1.00 95.31 87 ASP A CA 1
ATOM 668 C C . ASP A 1 87 ? 12.914 9.640 -1.127 1.00 95.31 87 ASP A C 1
ATOM 670 O O . ASP A 1 87 ? 14.075 9.495 -1.509 1.00 95.31 87 ASP A O 1
ATOM 674 N N . ASP A 1 88 ? 12.636 9.912 0.156 1.00 95.00 88 ASP A N 1
ATOM 675 C CA . ASP A 1 88 ? 13.670 10.009 1.190 1.00 95.00 88 ASP A CA 1
ATOM 676 C C . ASP A 1 88 ? 14.153 8.615 1.604 1.00 95.00 88 ASP A C 1
ATOM 678 O O . ASP A 1 88 ? 13.356 7.693 1.772 1.00 95.00 88 ASP A O 1
ATOM 682 N N . HIS A 1 89 ? 15.459 8.460 1.839 1.00 91.19 89 HIS A N 1
ATOM 683 C CA . HIS A 1 89 ? 16.041 7.174 2.225 1.00 91.19 89 HIS A CA 1
ATOM 684 C C . HIS A 1 89 ? 15.573 6.711 3.626 1.00 91.19 89 HIS A C 1
ATOM 686 O O . HIS A 1 89 ? 15.685 7.489 4.577 1.00 91.19 89 HIS A O 1
ATOM 692 N N . PRO A 1 90 ? 15.143 5.440 3.801 1.00 91.19 90 PRO A N 1
ATOM 693 C CA . PRO A 1 90 ? 15.016 4.394 2.776 1.00 91.19 90 PRO A CA 1
ATOM 694 C C . PRO A 1 90 ? 13.862 4.664 1.803 1.00 91.19 90 PRO A C 1
ATOM 696 O O . PRO A 1 90 ? 12.765 4.963 2.240 1.00 91.19 90 PRO A O 1
ATOM 699 N N . GLU A 1 91 ? 14.096 4.535 0.499 1.00 93.06 91 GLU A N 1
ATOM 700 C CA . GLU A 1 91 ? 13.097 4.818 -0.544 1.00 93.06 91 GLU A CA 1
ATOM 701 C C . GLU A 1 91 ? 11.793 4.012 -0.380 1.00 93.06 91 GLU A C 1
ATOM 703 O O . GLU A 1 91 ? 11.809 2.815 -0.084 1.00 93.06 91 GLU A O 1
ATOM 708 N N . GLY A 1 92 ? 10.652 4.654 -0.638 1.00 95.75 92 GLY A N 1
ATOM 709 C CA . GLY A 1 92 ? 9.327 4.064 -0.479 1.00 95.75 92 GLY A CA 1
ATOM 710 C C . GLY A 1 92 ? 8.866 4.033 0.978 1.00 95.75 92 GLY A C 1
ATOM 711 O O . GLY A 1 92 ? 9.207 4.910 1.777 1.00 95.75 92 GLY A O 1
ATOM 712 N N . PHE A 1 93 ? 8.047 3.032 1.309 1.00 97.69 93 PHE A N 1
ATOM 713 C CA . PHE A 1 93 ? 7.502 2.866 2.656 1.00 97.69 93 PHE A CA 1
ATOM 714 C C . PHE A 1 93 ? 7.803 1.484 3.238 1.00 97.69 93 PHE A C 1
ATOM 716 O O .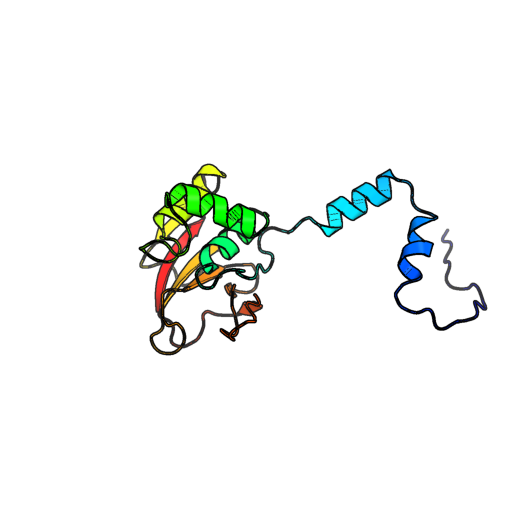 PHE A 1 93 ? 7.547 0.448 2.610 1.00 97.69 93 PHE A O 1
ATOM 723 N N . GLU A 1 94 ? 8.317 1.480 4.459 1.00 97.19 94 GLU A N 1
ATOM 724 C CA . GLU A 1 94 ? 8.673 0.285 5.216 1.00 97.19 94 GLU A CA 1
ATOM 725 C C . GLU A 1 94 ? 7.444 -0.342 5.897 1.00 97.19 94 GLU A C 1
ATOM 727 O O . GLU A 1 94 ? 6.365 0.248 6.028 1.00 97.19 94 GLU A O 1
ATOM 732 N N . ILE A 1 95 ? 7.580 -1.602 6.311 1.00 97.50 95 ILE A N 1
ATOM 733 C CA . ILE A 1 95 ? 6.460 -2.395 6.842 1.00 97.50 95 ILE A CA 1
ATOM 734 C C . ILE A 1 95 ? 5.839 -1.813 8.118 1.00 97.50 95 ILE A C 1
ATOM 736 O O . ILE A 1 95 ? 4.633 -1.949 8.337 1.00 97.50 95 ILE A O 1
ATOM 740 N N . ASP A 1 96 ? 6.649 -1.189 8.965 1.00 97.44 96 ASP A N 1
ATOM 741 C CA . ASP A 1 96 ? 6.249 -0.579 10.228 1.00 97.44 96 ASP A CA 1
ATOM 742 C C . ASP A 1 96 ? 5.496 0.731 9.994 1.00 97.44 96 ASP A C 1
ATOM 744 O O . ASP A 1 96 ? 4.459 0.953 10.618 1.00 97.44 96 ASP A O 1
ATOM 748 N N . GLU A 1 97 ? 5.929 1.543 9.030 1.00 98.44 97 GLU A N 1
ATOM 749 C CA . GLU A 1 97 ? 5.222 2.747 8.581 1.00 98.44 97 GLU A CA 1
ATOM 750 C C . GLU A 1 97 ? 3.812 2.395 8.080 1.00 98.44 97 GLU A C 1
ATOM 752 O O . GLU A 1 97 ? 2.818 3.008 8.485 1.00 98.44 97 GLU A O 1
ATOM 757 N N . ILE A 1 98 ? 3.697 1.337 7.266 1.00 98.69 98 ILE A N 1
ATOM 758 C CA . ILE A 1 98 ? 2.408 0.837 6.765 1.00 98.69 98 ILE A CA 1
ATOM 759 C C . ILE A 1 98 ? 1.528 0.341 7.916 1.00 98.69 98 ILE A C 1
ATOM 761 O O . ILE A 1 98 ? 0.352 0.713 8.011 1.00 98.69 98 ILE A O 1
ATOM 765 N N . ALA A 1 99 ? 2.076 -0.493 8.803 1.00 98.38 99 ALA A N 1
ATOM 766 C CA 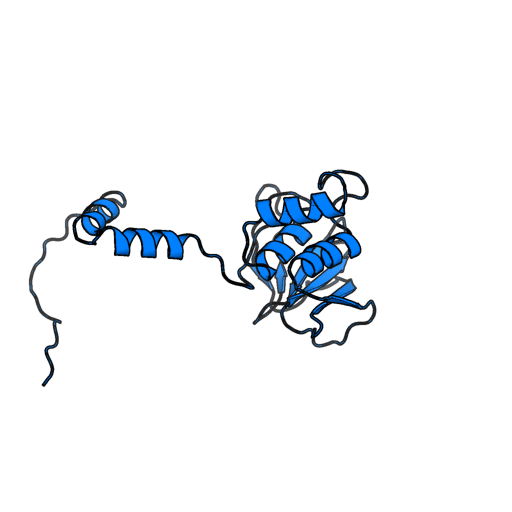. ALA A 1 99 ? 1.337 -1.048 9.932 1.00 98.38 99 ALA A CA 1
ATOM 767 C C . ALA A 1 99 ? 0.846 0.048 10.893 1.00 98.38 99 ALA A C 1
ATOM 769 O O . ALA A 1 99 ? -0.315 0.024 11.309 1.00 98.38 99 ALA A O 1
ATOM 770 N N . ASN A 1 100 ? 1.685 1.042 11.194 1.00 98.31 100 ASN A N 1
ATOM 771 C CA . ASN A 1 100 ? 1.353 2.159 12.077 1.00 98.31 100 ASN A CA 1
ATOM 772 C C . ASN A 1 100 ? 0.278 3.071 11.473 1.00 98.31 100 ASN A C 1
ATOM 774 O O . ASN A 1 100 ? -0.678 3.441 12.167 1.00 98.31 100 ASN A O 1
ATOM 778 N N . ALA A 1 101 ? 0.375 3.388 10.178 1.00 98.38 101 ALA A N 1
ATOM 779 C CA . ALA A 1 101 ? -0.624 4.194 9.479 1.00 98.38 101 ALA A CA 1
ATOM 780 C C . ALA A 1 101 ? -2.006 3.520 9.490 1.00 98.38 101 ALA A C 1
ATOM 782 O O . ALA A 1 101 ? -3.018 4.176 9.759 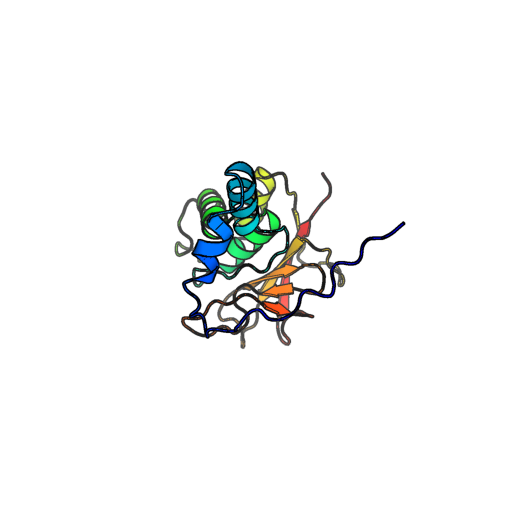1.00 98.38 101 ALA A O 1
ATOM 783 N N . LEU A 1 102 ? -2.054 2.204 9.251 1.00 98.31 102 LEU A N 1
ATOM 784 C CA . LEU A 1 102 ? -3.280 1.406 9.329 1.00 98.31 102 LEU A CA 1
ATOM 785 C C . LEU A 1 102 ? -3.819 1.322 10.764 1.00 98.31 102 LEU A C 1
ATOM 787 O O . LEU A 1 102 ? -5.019 1.514 10.982 1.00 98.31 102 LEU A O 1
ATOM 791 N N . TYR A 1 103 ? -2.947 1.118 11.753 1.00 97.88 103 TYR A N 1
ATOM 792 C CA . TYR A 1 103 ? -3.333 1.023 13.161 1.00 97.88 103 TYR A CA 1
ATOM 793 C C . TYR A 1 103 ? -4.005 2.307 13.664 1.00 97.88 103 TYR A C 1
ATOM 795 O O . TYR A 1 103 ? -5.065 2.251 14.291 1.00 97.88 103 TYR A O 1
ATOM 803 N N . LYS A 1 104 ? -3.468 3.480 13.299 1.00 97.62 104 LYS A N 1
ATOM 804 C CA . LYS A 1 104 ? -4.062 4.803 13.593 1.00 97.62 104 LYS A CA 1
ATOM 805 C C . LYS A 1 104 ? -5.416 5.039 12.911 1.00 97.62 104 LYS A C 1
ATOM 807 O O . LYS A 1 104 ? -6.066 6.056 13.161 1.00 97.62 104 LYS A O 1
ATOM 812 N N . LYS A 1 105 ? -5.831 4.129 12.029 1.00 97.12 105 LYS A N 1
ATOM 813 C CA . LYS A 1 105 ? -7.128 4.094 11.345 1.00 97.12 105 LYS A CA 1
ATOM 814 C C . LYS A 1 105 ? -7.945 2.863 11.722 1.00 97.12 105 LYS A C 1
ATOM 816 O O . LYS A 1 105 ? -8.809 2.446 10.959 1.00 97.12 105 LYS A O 1
ATOM 821 N N . ASP A 1 106 ? -7.677 2.296 12.898 1.00 96.25 106 ASP A N 1
ATOM 822 C CA . ASP A 1 106 ? -8.403 1.162 13.465 1.00 96.25 106 ASP A CA 1
ATOM 823 C C . ASP A 1 106 ? -8.281 -0.151 12.672 1.00 96.25 106 ASP A C 1
ATOM 825 O O . ASP A 1 106 ? -9.036 -1.096 12.920 1.00 96.25 106 ASP A O 1
ATOM 829 N N . VAL A 1 107 ? -7.300 -0.251 11.769 1.00 96.81 107 VAL A N 1
ATOM 830 C CA . VAL A 1 107 ? -6.982 -1.466 11.011 1.00 96.81 107 VAL A CA 1
ATOM 831 C C . VAL A 1 107 ? -5.727 -2.108 11.598 1.00 96.81 107 VAL A C 1
ATOM 833 O O . VAL A 1 107 ? -4.615 -1.632 11.392 1.00 96.81 107 VAL A O 1
ATOM 836 N N . LYS A 1 108 ? -5.895 -3.209 12.338 1.00 97.38 108 LYS A N 1
ATOM 837 C CA . LYS A 1 108 ? -4.770 -3.985 12.878 1.00 97.38 108 LYS A CA 1
ATOM 838 C C . LYS A 1 108 ? -4.255 -4.975 11.835 1.00 97.38 108 LYS A C 1
ATOM 840 O O . LYS A 1 108 ? -5.042 -5.714 11.240 1.00 97.38 108 LYS A O 1
ATOM 845 N N . VAL A 1 109 ? -2.938 -5.039 11.675 1.00 98.06 109 VAL A N 1
ATOM 846 C CA . VAL A 1 109 ? -2.248 -6.035 10.845 1.00 98.06 109 VAL A CA 1
ATOM 847 C C . VAL A 1 109 ? -1.119 -6.694 11.634 1.00 98.06 109 VAL A C 1
ATOM 849 O O . VAL A 1 109 ? -0.597 -6.107 12.578 1.00 98.06 109 VAL A O 1
ATOM 852 N N . VAL A 1 110 ? -0.755 -7.914 11.251 1.00 97.56 110 VAL A N 1
ATOM 853 C CA . VAL A 1 110 ? 0.398 -8.656 11.776 1.00 97.56 110 VAL A CA 1
ATOM 854 C C . VAL A 1 110 ? 1.344 -8.941 10.619 1.00 97.56 110 VAL A C 1
ATOM 856 O O . VAL A 1 110 ? 0.906 -9.443 9.585 1.00 97.56 110 VAL A O 1
ATOM 859 N N . ALA A 1 111 ? 2.622 -8.612 10.791 1.00 97.81 111 ALA A N 1
ATOM 860 C CA . ALA A 1 111 ? 3.662 -8.978 9.841 1.00 97.81 111 ALA A CA 1
ATOM 861 C C . ALA A 1 111 ? 4.040 -10.454 10.021 1.00 97.81 111 ALA A C 1
ATOM 863 O O . ALA A 1 111 ? 4.375 -10.881 11.125 1.00 97.81 111 ALA A O 1
ATOM 864 N N . ASP A 1 112 ? 3.987 -11.218 8.936 1.00 97.88 112 ASP A N 1
ATOM 865 C CA . ASP A 1 112 ? 4.354 -12.629 8.902 1.00 97.88 112 ASP A CA 1
ATOM 866 C C . ASP A 1 112 ? 5.310 -12.895 7.729 1.00 97.88 112 ASP A C 1
ATOM 868 O O . ASP A 1 112 ? 4.989 -12.625 6.567 1.00 97.88 112 ASP A O 1
ATOM 872 N N . TRP A 1 113 ? 6.503 -13.400 8.047 1.00 97.56 113 TRP A N 1
ATOM 873 C CA . TRP A 1 113 ? 7.559 -13.749 7.087 1.00 97.56 113 TRP A CA 1
ATOM 874 C C . TRP A 1 113 ? 7.442 -15.184 6.565 1.00 97.56 113 TRP A C 1
ATOM 876 O O . TRP A 1 113 ? 8.146 -15.554 5.626 1.00 97.56 113 TRP A O 1
ATOM 886 N N . ASN A 1 114 ? 6.553 -15.993 7.144 1.00 96.25 114 ASN A N 1
ATOM 887 C CA . ASN A 1 114 ? 6.217 -17.325 6.660 1.00 96.25 114 ASN A CA 1
ATOM 888 C C . ASN A 1 114 ? 4.691 -17.523 6.628 1.00 96.25 114 ASN A C 1
ATOM 890 O O . ASN A 1 114 ? 4.155 -18.406 7.305 1.00 96.25 114 ASN A O 1
ATOM 894 N N . PRO A 1 115 ? 3.977 -16.690 5.854 1.00 94.94 115 PRO A N 1
ATOM 895 C CA . PRO A 1 115 ? 2.532 -16.644 5.920 1.00 94.94 115 PRO A CA 1
ATOM 896 C C . PRO A 1 115 ? 1.895 -17.886 5.277 1.00 94.94 115 PRO A C 1
ATOM 898 O O . PRO A 1 115 ? 2.502 -18.548 4.428 1.00 94.94 115 PRO A O 1
ATOM 901 N N . PRO A 1 116 ? 0.639 -18.210 5.631 1.00 92.75 116 PRO A N 1
ATOM 902 C CA . PRO A 1 116 ? -0.057 -19.355 5.061 1.00 92.75 116 PRO A CA 1
ATOM 903 C C . PRO A 1 116 ? -0.257 -19.197 3.550 1.00 92.75 116 PRO A C 1
ATOM 905 O O . PRO A 1 116 ? -0.442 -18.095 3.035 1.00 92.75 116 PRO A O 1
ATOM 908 N N . ALA A 1 117 ? -0.337 -20.325 2.837 1.00 89.69 117 ALA A N 1
ATOM 909 C CA . ALA A 1 117 ? -0.538 -20.336 1.384 1.00 89.69 117 ALA A CA 1
ATOM 910 C C . ALA A 1 117 ? -1.820 -19.606 0.932 1.00 89.69 117 ALA A C 1
ATOM 912 O O . ALA A 1 117 ? -1.881 -19.070 -0.172 1.00 89.69 117 ALA A O 1
ATOM 913 N N . LYS A 1 118 ? -2.858 -19.581 1.780 1.00 93.19 118 LYS A N 1
ATOM 914 C CA . LYS A 1 118 ? -4.108 -18.854 1.529 1.00 93.19 118 LYS A CA 1
ATOM 915 C C . LYS A 1 118 ? -4.160 -17.601 2.397 1.00 93.19 118 LYS A C 1
ATOM 917 O O . LYS A 1 118 ? -4.356 -17.696 3.605 1.00 93.19 118 LYS A O 1
ATOM 922 N N . LEU A 1 119 ? -4.040 -16.439 1.758 1.00 96.75 119 LEU A N 1
ATOM 923 C CA . LEU A 1 119 ? -4.096 -15.135 2.420 1.00 96.75 119 LEU A CA 1
ATOM 924 C C . LEU A 1 119 ? -5.516 -14.547 2.376 1.00 96.75 119 LEU A C 1
ATOM 926 O O . LEU A 1 119 ? -6.164 -14.606 1.322 1.00 96.75 119 LEU A O 1
ATOM 930 N N . PRO A 1 120 ? -6.011 -13.961 3.481 1.00 96.94 120 PRO A N 1
ATOM 931 C CA . PRO A 1 120 ? -7.301 -13.280 3.496 1.00 96.94 120 PRO A CA 1
ATOM 932 C C . PRO A 1 120 ? -7.262 -11.959 2.710 1.00 96.94 120 PRO A C 1
ATOM 934 O O . PRO A 1 120 ? -6.212 -11.351 2.504 1.00 96.94 120 PRO A O 1
ATOM 937 N N . SER A 1 121 ? -8.429 -11.477 2.276 1.00 97.56 121 SER A N 1
ATOM 938 C CA . SER A 1 121 ? -8.538 -10.132 1.698 1.00 97.56 121 SER A CA 1
ATOM 939 C C . SER A 1 121 ? -8.146 -9.057 2.715 1.00 97.56 121 SER A C 1
ATOM 941 O O . SER A 1 121 ? -8.471 -9.153 3.897 1.00 97.56 121 SER A O 1
ATOM 943 N N . GLY A 1 122 ? -7.471 -8.013 2.242 1.00 97.75 122 GLY A N 1
ATOM 944 C CA . GLY A 1 122 ? -6.854 -6.982 3.072 1.00 97.75 122 GLY A CA 1
ATOM 945 C C . GLY A 1 122 ? -5.396 -7.253 3.430 1.00 97.75 122 GLY A C 1
ATOM 946 O O . GLY A 1 122 ? -4.776 -6.375 4.016 1.00 97.75 122 GLY A O 1
ATOM 947 N N . THR A 1 123 ? -4.837 -8.415 3.081 1.00 98.62 123 THR A N 1
ATOM 948 C CA . THR A 1 123 ? -3.402 -8.663 3.252 1.00 98.62 123 THR A CA 1
ATOM 949 C C . THR A 1 123 ? -2.586 -7.854 2.254 1.00 98.62 123 THR A C 1
ATOM 951 O O . THR A 1 123 ? -2.743 -8.038 1.048 1.00 98.62 123 THR A O 1
ATOM 954 N N . ILE A 1 124 ? -1.680 -7.009 2.743 1.00 98.75 124 ILE A N 1
ATOM 955 C CA . ILE A 1 124 ? -0.640 -6.399 1.908 1.00 98.75 124 ILE A CA 1
ATOM 956 C C . ILE A 1 124 ? 0.527 -7.379 1.852 1.00 98.75 124 ILE A C 1
ATOM 958 O O . ILE A 1 124 ? 1.010 -7.823 2.890 1.00 98.75 124 ILE A O 1
ATOM 962 N N . VAL A 1 125 ? 0.973 -7.741 0.658 1.00 98.56 125 VAL A N 1
ATOM 963 C CA . VAL A 1 125 ? 2.150 -8.589 0.458 1.00 98.56 125 VAL A CA 1
ATOM 964 C C . VAL A 1 125 ? 3.299 -7.758 -0.078 1.00 98.56 125 VAL A C 1
ATOM 966 O O . VAL A 1 125 ? 3.099 -6.945 -0.973 1.00 98.56 125 VAL A O 1
ATOM 969 N N . CYS A 1 126 ? 4.497 -7.997 0.438 1.00 98.19 126 CYS A N 1
ATOM 970 C CA . CYS A 1 126 ? 5.739 -7.513 -0.141 1.00 98.19 126 CYS A CA 1
ATOM 971 C C . CYS A 1 126 ? 6.356 -8.636 -0.968 1.00 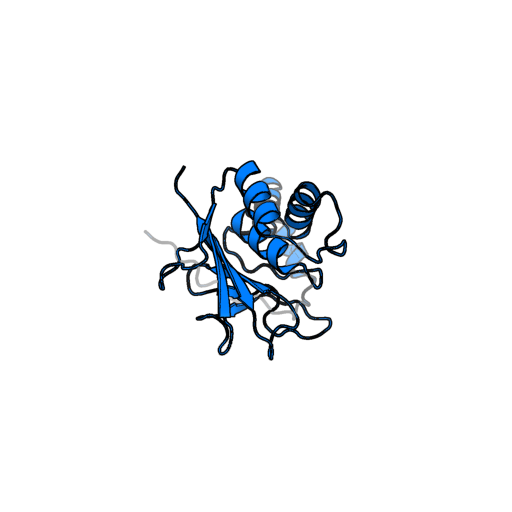98.19 126 CYS A C 1
ATOM 973 O O . CYS A 1 126 ? 6.622 -9.728 -0.450 1.00 98.19 126 CYS A O 1
ATOM 975 N N . ILE A 1 127 ? 6.572 -8.380 -2.252 1.00 96.62 127 ILE A N 1
ATOM 976 C CA . ILE A 1 127 ? 7.218 -9.319 -3.159 1.00 96.62 127 ILE A CA 1
ATOM 977 C C . ILE A 1 127 ? 8.524 -8.746 -3.695 1.00 96.62 127 ILE A C 1
ATOM 979 O O . ILE A 1 127 ? 8.727 -7.536 -3.756 1.00 96.62 127 ILE A O 1
ATOM 983 N N . TYR A 1 128 ? 9.404 -9.640 -4.127 1.00 94.31 128 TYR A N 1
ATOM 984 C CA . TYR A 1 128 ? 10.664 -9.288 -4.764 1.00 94.31 128 TYR A CA 1
ATOM 985 C C . TYR A 1 128 ? 10.949 -10.204 -5.953 1.00 94.31 128 TYR A C 1
ATOM 987 O O . TYR A 1 128 ? 10.684 -11.407 -5.905 1.00 94.31 128 TYR A O 1
ATOM 995 N N . SER A 1 129 ? 11.530 -9.660 -7.020 1.00 89.94 129 SER A N 1
ATOM 996 C CA . SER A 1 129 ? 12.066 -10.449 -8.131 1.00 89.94 129 SER A CA 1
ATOM 997 C C . SER A 1 129 ? 13.183 -9.682 -8.824 1.00 89.94 129 SER A C 1
ATOM 999 O O . SER A 1 129 ? 12.897 -8.692 -9.482 1.00 89.94 129 SER A O 1
ATOM 1001 N N . ARG A 1 130 ? 14.388 -10.255 -8.881 1.00 84.50 130 ARG A N 1
ATOM 1002 C CA . ARG A 1 130 ? 15.537 -9.691 -9.617 1.00 84.50 130 ARG A CA 1
ATOM 1003 C C . ARG A 1 130 ? 15.286 -9.386 -11.100 1.00 84.50 130 ARG A C 1
ATOM 1005 O O . ARG A 1 130 ? 16.006 -8.577 -11.666 1.00 84.50 130 ARG A O 1
ATOM 1012 N N . VAL A 1 131 ? 14.325 -10.064 -11.734 1.00 83.19 131 VAL A N 1
ATOM 1013 C CA . VAL A 1 131 ? 14.041 -9.915 -13.173 1.00 83.19 131 VAL A CA 1
ATOM 1014 C C . VAL A 1 131 ? 12.972 -8.853 -13.431 1.00 83.19 131 VAL A C 1
ATOM 1016 O O . VAL A 1 131 ? 13.169 -7.963 -14.247 1.00 83.19 131 VAL A O 1
ATOM 1019 N N . ARG A 1 132 ? 11.824 -8.964 -12.750 1.00 81.88 132 ARG A N 1
ATOM 1020 C CA . ARG A 1 132 ? 10.657 -8.102 -12.977 1.00 81.88 132 ARG A CA 1
ATOM 1021 C C . ARG A 1 132 ? 10.647 -6.806 -12.162 1.00 81.88 132 ARG A C 1
ATOM 1023 O O . ARG A 1 132 ? 10.216 -5.795 -12.695 1.00 81.88 132 ARG A O 1
ATOM 1030 N N . TYR A 1 133 ? 11.084 -6.829 -10.903 1.00 81.12 133 TYR A N 1
ATOM 1031 C CA . TYR A 1 133 ? 10.973 -5.689 -9.988 1.00 81.12 133 TYR A CA 1
ATOM 1032 C C . TYR A 1 133 ? 12.370 -5.278 -9.514 1.00 81.12 133 TYR A C 1
ATOM 1034 O O . TYR A 1 133 ? 13.060 -6.050 -8.851 1.00 81.12 133 TYR A O 1
ATOM 1042 N N . LYS A 1 134 ? 12.809 -4.065 -9.870 1.00 76.50 134 LYS A N 1
ATOM 1043 C CA . LYS A 1 134 ? 14.141 -3.557 -9.486 1.00 76.50 134 LYS A CA 1
ATOM 1044 C C . LYS A 1 134 ? 14.299 -3.422 -7.961 1.00 76.50 134 LYS A C 1
ATOM 1046 O O . LYS A 1 134 ? 15.413 -3.518 -7.456 1.00 76.50 134 LYS A O 1
ATOM 1051 N N . SER A 1 135 ? 13.185 -3.271 -7.248 1.00 86.00 135 SER A N 1
ATOM 1052 C CA . SER A 1 135 ? 13.069 -3.134 -5.794 1.00 86.00 135 SER A CA 1
ATOM 1053 C C . SER A 1 135 ? 11.950 -4.036 -5.241 1.00 86.00 135 SER A C 1
ATOM 1055 O O . SER A 1 135 ? 11.370 -4.855 -5.964 1.00 86.00 135 SER A O 1
A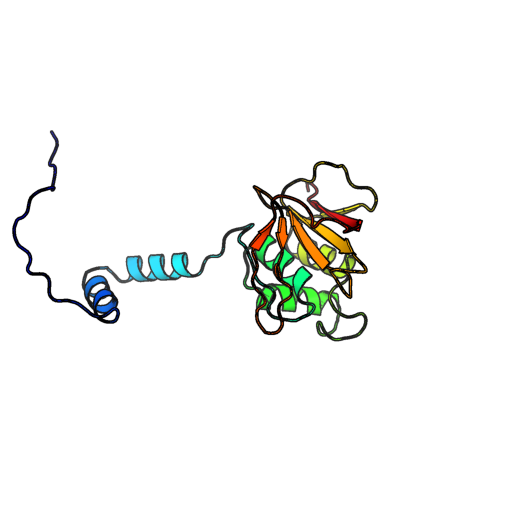TOM 1057 N N . TYR A 1 136 ? 11.676 -3.941 -3.937 1.00 93.88 136 TYR A N 1
ATOM 1058 C CA . TYR A 1 136 ? 10.480 -4.537 -3.341 1.00 93.88 136 TYR A CA 1
ATOM 1059 C C . TYR A 1 136 ? 9.210 -3.896 -3.913 1.00 93.88 136 TYR A C 1
ATOM 1061 O O . TYR A 1 136 ? 9.191 -2.705 -4.210 1.00 93.88 136 TYR A O 1
ATOM 1069 N N . HIS A 1 137 ? 8.142 -4.682 -4.047 1.00 96.75 137 HIS A N 1
ATOM 1070 C CA . HIS A 1 137 ? 6.857 -4.210 -4.562 1.00 96.75 137 HIS A CA 1
ATOM 1071 C C . HIS A 1 137 ? 5.712 -4.691 -3.681 1.00 96.75 137 HIS A C 1
ATOM 1073 O O . HIS A 1 137 ? 5.660 -5.870 -3.317 1.00 96.75 137 HIS A O 1
ATOM 1079 N N . TYR A 1 138 ? 4.782 -3.796 -3.356 1.00 98.44 138 TYR A N 1
ATOM 1080 C CA . TYR A 1 138 ? 3.613 -4.134 -2.552 1.00 98.44 138 TYR A CA 1
ATOM 1081 C C . TYR A 1 138 ? 2.385 -4.395 -3.423 1.00 98.44 138 TYR A C 1
ATOM 1083 O O . TYR A 1 138 ? 2.043 -3.602 -4.299 1.00 98.44 138 TYR A O 1
ATOM 1091 N N . LEU A 1 139 ? 1.690 -5.501 -3.150 1.00 98.50 139 LEU A N 1
ATOM 1092 C CA . LEU A 1 139 ? 0.379 -5.807 -3.727 1.00 98.50 139 LEU A CA 1
ATOM 1093 C C . LEU A 1 139 ? -0.642 -5.996 -2.608 1.00 98.50 139 LEU A C 1
ATOM 1095 O O . LEU A 1 139 ? -0.312 -6.456 -1.515 1.00 98.50 139 LEU A O 1
ATOM 1099 N N . LEU A 1 140 ? -1.911 -5.724 -2.902 1.00 98.75 140 LEU A N 1
ATOM 1100 C CA . LEU A 1 140 ? -3.007 -5.936 -1.960 1.00 98.75 140 LEU A CA 1
ATOM 1101 C C . LEU A 1 140 ? -3.826 -7.163 -2.352 1.00 98.75 140 LEU A C 1
ATOM 1103 O O . LEU A 1 140 ? -4.421 -7.210 -3.427 1.00 98.75 140 LEU A O 1
ATOM 1107 N N . LYS A 1 141 ? -3.943 -8.146 -1.458 1.00 98.56 141 LYS A N 1
ATOM 1108 C CA . LYS A 1 141 ? -4.911 -9.235 -1.607 1.00 98.56 141 LYS A CA 1
ATOM 1109 C C . LYS A 1 141 ? -6.328 -8.666 -1.512 1.00 98.56 141 LYS A C 1
ATOM 1111 O O . LYS A 1 141 ? -6.756 -8.200 -0.459 1.00 98.56 141 LYS A O 1
ATOM 1116 N N . VAL A 1 142 ? -7.094 -8.796 -2.586 1.00 97.69 142 VAL A N 1
ATOM 1117 C CA . VAL A 1 142 ? -8.505 -8.381 -2.680 1.00 97.69 142 VAL A CA 1
ATOM 1118 C C . VAL A 1 142 ? -9.385 -9.591 -3.029 1.00 97.69 142 VAL A C 1
ATOM 1120 O O . VAL A 1 142 ? -8.854 -10.680 -3.301 1.00 97.69 142 VAL A O 1
ATOM 1123 N N . PRO A 1 143 ? -10.725 -9.500 -2.967 1.00 95.81 143 PRO A N 1
ATOM 1124 C CA . PRO A 1 143 ? -11.580 -10.538 -3.537 1.00 95.81 143 PRO A CA 1
ATOM 1125 C C . PRO A 1 143 ? -11.216 -10.793 -5.009 1.00 95.81 143 PRO A C 1
ATOM 1127 O O . PRO A 1 143 ? -11.019 -9.857 -5.774 1.00 95.81 143 PRO A O 1
ATOM 1130 N N . GLY A 1 144 ? -11.070 -12.061 -5.396 1.00 93.75 144 GLY A N 1
ATOM 1131 C CA . GLY A 1 144 ? -10.731 -12.446 -6.774 1.00 93.75 144 GLY A CA 1
ATOM 1132 C C . GLY A 1 144 ? -9.243 -12.411 -7.151 1.00 93.75 144 GLY A C 1
ATOM 1133 O O . GLY A 1 144 ? -8.898 -12.949 -8.196 1.00 93.75 144 GLY A O 1
ATOM 1134 N N . GLY A 1 145 ? -8.348 -11.857 -6.322 1.00 97.31 145 GLY A N 1
ATOM 1135 C CA . GLY A 1 145 ? -6.926 -11.824 -6.686 1.00 97.31 145 GLY A CA 1
ATOM 1136 C C . GLY A 1 145 ? -6.053 -10.899 -5.843 1.00 97.31 145 GLY A C 1
ATOM 1137 O O . GLY A 1 145 ? -6.259 -10.773 -4.633 1.00 97.31 145 GLY A O 1
ATOM 1138 N N . TYR A 1 146 ? -5.077 -10.280 -6.496 1.00 98.50 146 TYR A N 1
ATOM 1139 C CA . TYR A 1 146 ? -4.157 -9.285 -5.962 1.00 98.50 146 TYR A CA 1
ATOM 1140 C C . TYR A 1 146 ? -4.253 -8.022 -6.810 1.00 98.50 146 TYR A C 1
ATOM 1142 O O . TYR A 1 146 ? -4.035 -8.070 -8.018 1.00 98.50 146 TYR A O 1
ATOM 1150 N N . MET A 1 147 ? -4.578 -6.900 -6.188 1.00 98.38 147 MET A N 1
ATOM 1151 C CA . MET A 1 147 ? -4.415 -5.594 -6.804 1.00 98.38 147 MET A CA 1
ATOM 1152 C C . MET A 1 147 ? -2.916 -5.311 -6.903 1.00 98.38 147 MET A C 1
ATOM 1154 O O . MET A 1 147 ? -2.233 -5.240 -5.878 1.00 98.38 147 MET A O 1
ATOM 1158 N N . ASP A 1 148 ? -2.424 -5.173 -8.129 1.00 97.81 148 ASP A N 1
ATOM 1159 C CA . ASP A 1 148 ? -1.085 -4.673 -8.417 1.00 97.81 148 ASP A CA 1
ATOM 1160 C C . ASP A 1 148 ? -1.191 -3.182 -8.763 1.00 97.81 148 ASP A C 1
ATOM 1162 O O . ASP A 1 148 ? -1.798 -2.885 -9.791 1.00 97.81 148 ASP A O 1
ATOM 1166 N N . PRO A 1 149 ? -0.648 -2.266 -7.935 1.00 97.44 149 PRO A N 1
ATOM 1167 C CA . PRO A 1 149 ? -0.726 -0.819 -8.159 1.00 97.44 149 PRO A CA 1
ATOM 1168 C C . PRO A 1 149 ? -0.052 -0.316 -9.442 1.00 97.44 149 PRO A C 1
ATOM 1170 O O . PRO A 1 149 ? -0.354 0.792 -9.886 1.00 97.44 149 PRO A O 1
ATOM 1173 N N . TRP A 1 150 ? 0.856 -1.108 -10.021 1.00 95.62 150 TRP A N 1
ATOM 1174 C CA . TRP A 1 150 ? 1.554 -0.801 -11.267 1.00 95.62 150 TRP A CA 1
ATOM 1175 C C . TRP A 1 150 ? 1.793 -2.090 -12.057 1.00 95.62 150 TRP A C 1
ATOM 1177 O O . TRP A 1 150 ? 2.883 -2.662 -12.098 1.00 95.62 150 TRP A O 1
ATOM 1187 N N . PHE A 1 151 ? 0.729 -2.580 -12.691 1.00 93.06 151 PHE A N 1
ATOM 1188 C CA . PHE A 1 151 ? 0.686 -3.938 -13.231 1.00 93.06 151 PHE A CA 1
ATOM 1189 C C . PHE A 1 151 ? 1.708 -4.199 -14.352 1.00 93.06 151 PHE A C 1
ATOM 1191 O O . PHE A 1 151 ? 2.342 -5.265 -14.398 1.00 93.06 151 PHE A O 1
ATOM 1198 N N . ASP A 1 152 ? 1.863 -3.245 -15.266 1.00 87.69 152 ASP A N 1
ATOM 1199 C CA . ASP A 1 152 ? 2.688 -3.409 -16.465 1.00 87.69 152 ASP A CA 1
ATOM 1200 C C . ASP A 1 152 ? 4.124 -2.890 -16.310 1.00 87.69 152 ASP A C 1
ATOM 1202 O O . ASP A 1 152 ? 4.953 -3.206 -17.162 1.00 87.69 152 ASP A O 1
ATOM 1206 N N . LEU A 1 153 ? 4.428 -2.132 -15.246 1.00 86.00 153 LEU A N 1
ATOM 1207 C CA . LEU A 1 153 ? 5.732 -1.481 -15.030 1.00 86.00 153 LEU A CA 1
ATOM 1208 C C . LEU A 1 153 ? 6.211 -0.658 -16.241 1.00 86.00 153 LEU A C 1
ATOM 1210 O O . LEU A 1 153 ? 7.402 -0.589 -16.534 1.00 86.00 153 LEU A O 1
ATOM 1214 N N . LYS A 1 154 ? 5.265 -0.088 -16.994 1.00 83.62 154 LYS A N 1
ATOM 1215 C CA . LYS A 1 154 ? 5.556 0.767 -18.145 1.00 83.62 154 LYS A CA 1
ATOM 1216 C C . LYS A 1 154 ? 5.807 2.187 -17.665 1.00 83.62 154 LYS A C 1
ATOM 1218 O O . LYS A 1 154 ? 4.972 2.750 -16.954 1.00 83.62 154 LYS A O 1
ATOM 1223 N N . ASP A 1 155 ? 6.918 2.760 -18.108 1.00 77.25 155 ASP A N 1
ATOM 1224 C CA . ASP A 1 155 ? 7.262 4.152 -17.832 1.00 77.25 155 ASP A CA 1
ATOM 1225 C C . ASP A 1 155 ? 6.119 5.086 -18.254 1.00 77.25 155 ASP A C 1
ATOM 1227 O O . ASP A 1 155 ? 5.536 4.948 -19.333 1.00 77.25 155 ASP A O 1
ATOM 1231 N N . GLY A 1 156 ? 5.770 6.024 -17.372 1.00 76.00 156 GLY A N 1
ATOM 1232 C CA . GLY A 1 156 ? 4.717 7.016 -17.607 1.00 76.00 156 GLY A CA 1
ATOM 1233 C C . GLY A 1 156 ? 3.276 6.497 -17.519 1.00 76.00 156 GLY A C 1
ATOM 1234 O O . GLY A 1 156 ? 2.355 7.307 -17.596 1.00 76.00 156 GLY A O 1
ATOM 1235 N N . VAL A 1 157 ? 3.052 5.189 -17.329 1.00 85.38 157 VAL A N 1
ATOM 1236 C CA . VAL A 1 157 ? 1.710 4.609 -17.147 1.00 85.38 157 VAL A CA 1
ATOM 1237 C C . VAL A 1 157 ? 1.690 3.711 -15.914 1.00 85.38 157 VAL A C 1
ATOM 1239 O O . VAL A 1 157 ? 1.974 2.512 -15.973 1.00 85.38 157 VAL A O 1
ATOM 1242 N N . MET A 1 158 ? 1.319 4.305 -14.782 1.00 92.19 158 MET A N 1
ATOM 1243 C CA . MET A 1 158 ? 1.073 3.585 -13.535 1.00 92.19 158 MET A CA 1
ATOM 1244 C C . MET A 1 158 ? -0.410 3.223 -13.462 1.00 92.19 158 MET A C 1
ATOM 1246 O O . MET A 1 158 ? -1.244 4.009 -13.023 1.00 92.19 158 MET A O 1
ATOM 1250 N N . GLU A 1 159 ? -0.756 2.045 -13.981 1.00 95.44 159 GLU A N 1
ATOM 1251 C CA . GLU A 1 159 ? -2.128 1.535 -13.970 1.00 95.44 159 GLU A CA 1
ATOM 1252 C C . GLU A 1 159 ? -2.251 0.318 -13.054 1.00 95.44 159 GLU A C 1
ATOM 1254 O O . GLU A 1 159 ? -1.515 -0.669 -13.198 1.00 95.44 159 GLU A O 1
ATOM 1259 N N . ALA A 1 160 ? -3.209 0.381 -12.128 1.00 97.06 160 ALA A N 1
ATOM 1260 C CA . ALA A 1 160 ? -3.555 -0.756 -11.302 1.00 97.06 160 ALA A CA 1
ATOM 1261 C C . ALA A 1 160 ? -4.430 -1.758 -12.043 1.00 97.06 160 ALA A C 1
ATOM 1263 O O . ALA A 1 160 ? -5.440 -1.406 -12.650 1.00 97.06 160 ALA A O 1
ATOM 1264 N N . GLN A 1 161 ? -4.097 -3.039 -11.905 1.00 97.31 161 GLN A N 1
ATOM 1265 C CA . GLN A 1 161 ? -4.935 -4.128 -12.400 1.00 97.31 161 GLN A CA 1
ATOM 1266 C C . GLN A 1 161 ? -4.990 -5.289 -11.409 1.00 97.31 161 GLN A C 1
ATOM 1268 O O . GLN A 1 161 ? -4.166 -5.424 -10.499 1.00 97.31 161 GLN A O 1
ATOM 1273 N N . LEU A 1 162 ? -5.986 -6.153 -11.600 1.00 97.69 162 LEU A N 1
ATOM 1274 C CA . LEU A 1 162 ? -6.158 -7.362 -10.810 1.00 97.69 162 LEU A CA 1
ATOM 1275 C C . LEU A 1 162 ? -5.326 -8.509 -11.394 1.00 97.69 162 LEU A C 1
ATOM 1277 O O . LEU A 1 162 ? -5.504 -8.909 -12.543 1.00 97.69 162 LEU A O 1
ATOM 1281 N N . ARG A 1 163 ? -4.470 -9.107 -10.569 1.00 96.50 163 ARG A N 1
ATOM 1282 C CA . ARG A 1 163 ? -3.817 -10.386 -10.853 1.00 96.50 163 ARG A CA 1
ATOM 1283 C C . ARG A 1 163 ? -4.574 -11.519 -10.182 1.00 96.50 163 ARG A C 1
ATOM 1285 O O . ARG A 1 163 ? -4.849 -11.439 -8.990 1.00 96.50 163 ARG A O 1
ATOM 1292 N N . ALA A 1 164 ? -4.841 -12.606 -10.900 1.00 96.38 164 ALA A N 1
ATOM 1293 C CA . ALA A 1 164 ? -5.411 -13.808 -10.285 1.00 96.38 164 ALA A CA 1
ATOM 1294 C C . ALA A 1 164 ? -4.464 -14.417 -9.227 1.00 96.38 164 ALA A C 1
ATOM 1296 O O . ALA A 1 164 ? -4.904 -14.864 -8.170 1.00 96.38 164 ALA A O 1
ATOM 1297 N N . GLU A 1 165 ? -3.156 -14.365 -9.490 1.00 95.56 165 GLU A N 1
ATOM 1298 C CA . GLU A 1 165 ? -2.088 -14.927 -8.659 1.00 95.56 165 GLU A CA 1
ATOM 1299 C C . GLU A 1 165 ? -0.918 -13.939 -8.538 1.00 95.56 165 GLU A C 1
ATOM 1301 O O . GLU A 1 165 ? -0.823 -12.976 -9.303 1.00 95.56 165 GLU A O 1
ATOM 1306 N N . LEU A 1 166 ? 0.000 -14.179 -7.597 1.00 94.31 166 LEU A N 1
ATOM 1307 C CA . LEU A 1 166 ? 1.248 -13.415 -7.544 1.00 94.31 166 LEU A CA 1
ATOM 1308 C C . LEU A 1 166 ? 2.049 -13.596 -8.847 1.00 94.31 166 LEU A C 1
ATOM 1310 O O . LEU A 1 166 ? 2.011 -14.676 -9.446 1.00 94.31 166 LEU A O 1
ATOM 1314 N N . PRO A 1 167 ? 2.790 -12.571 -9.308 1.00 92.38 167 PRO A N 1
ATOM 1315 C CA . PRO A 1 167 ? 3.559 -12.686 -10.540 1.00 92.38 167 PRO A CA 1
ATOM 1316 C C . PRO A 1 167 ? 4.564 -13.842 -10.463 1.00 92.38 167 PRO A C 1
ATOM 1318 O O . PRO A 1 167 ? 5.291 -13.991 -9.478 1.00 92.38 167 PRO A O 1
ATOM 1321 N N . LYS A 1 168 ? 4.631 -14.658 -11.518 1.00 91.12 168 LYS A N 1
ATOM 1322 C CA . LYS A 1 168 ? 5.565 -15.792 -11.588 1.00 91.12 168 LYS A CA 1
ATOM 1323 C C . LYS A 1 168 ? 7.013 -15.328 -11.398 1.00 91.12 168 LYS A C 1
ATOM 1325 O O . LYS A 1 168 ? 7.401 -14.275 -11.896 1.00 91.12 168 LYS A O 1
ATOM 1330 N N . GLY A 1 169 ? 7.810 -16.139 -10.702 1.00 90.56 169 GLY A N 1
ATOM 1331 C CA . GLY A 1 169 ? 9.222 -15.839 -10.432 1.00 90.56 169 GLY A CA 1
ATOM 1332 C C . GLY A 1 169 ? 9.452 -14.806 -9.325 1.00 90.56 169 GLY A C 1
ATOM 1333 O O . GLY A 1 169 ? 10.595 -14.415 -9.096 1.00 90.56 169 GLY A O 1
ATOM 1334 N N . THR A 1 170 ? 8.397 -14.371 -8.628 1.00 93.56 170 THR A N 1
ATOM 1335 C CA . THR A 1 170 ? 8.518 -13.511 -7.446 1.00 93.56 170 THR A CA 1
ATOM 1336 C C . THR A 1 170 ? 8.630 -14.339 -6.171 1.00 93.56 170 THR A C 1
ATOM 1338 O O . THR A 1 170 ? 8.042 -15.414 -6.047 1.00 93.56 170 THR A O 1
ATOM 1341 N N . LYS A 1 171 ? 9.403 -13.830 -5.212 1.00 94.06 171 LYS A N 1
ATOM 1342 C CA . LYS A 1 171 ? 9.466 -14.335 -3.842 1.00 94.06 171 LYS A CA 1
ATOM 1343 C C . LYS A 1 171 ? 8.568 -13.467 -2.968 1.00 94.06 171 LYS A C 1
ATOM 1345 O O . LYS A 1 171 ? 8.723 -12.249 -2.970 1.00 94.06 171 LYS A O 1
ATOM 1350 N N . LEU A 1 172 ? 7.680 -14.095 -2.199 1.00 96.25 172 LEU A N 1
ATOM 1351 C CA . LEU A 1 172 ? 6.982 -13.435 -1.098 1.00 96.25 172 LEU A CA 1
ATOM 1352 C C . LEU A 1 172 ? 7.972 -13.216 0.052 1.00 96.25 172 LEU A C 1
ATOM 1354 O O . LEU A 1 172 ? 8.611 -14.164 0.507 1.00 96.25 172 LEU A O 1
ATOM 1358 N N . VAL A 1 173 ? 8.135 -11.966 0.473 1.00 96.75 173 VAL A N 1
ATOM 1359 C CA . VAL A 1 173 ? 9.117 -11.560 1.489 1.00 96.75 173 VAL A CA 1
ATOM 1360 C C . VAL A 1 173 ? 8.456 -11.473 2.858 1.00 96.75 173 VAL A C 1
ATOM 1362 O O . VAL A 1 173 ? 8.987 -11.998 3.831 1.00 96.75 173 VAL A O 1
ATOM 1365 N N . VAL A 1 174 ? 7.294 -10.826 2.913 1.00 98.00 174 VAL A N 1
ATOM 1366 C CA . VAL A 1 174 ? 6.493 -10.637 4.125 1.00 98.00 174 VAL A CA 1
ATOM 1367 C C . VAL A 1 174 ? 5.048 -10.331 3.735 1.00 98.00 174 VAL A C 1
ATOM 1369 O O . VAL A 1 174 ? 4.783 -9.784 2.660 1.00 98.00 174 VAL A O 1
ATOM 1372 N N . ALA A 1 175 ? 4.106 -10.688 4.601 1.00 98.50 175 ALA A N 1
ATOM 1373 C CA . ALA A 1 175 ? 2.700 -10.336 4.480 1.00 98.50 175 ALA A CA 1
ATOM 1374 C C . ALA A 1 175 ? 2.224 -9.577 5.727 1.00 98.50 175 ALA A C 1
ATOM 1376 O O . ALA A 1 175 ? 2.414 -10.042 6.845 1.00 98.50 175 ALA A O 1
ATOM 1377 N N . LEU A 1 176 ? 1.559 -8.438 5.535 1.00 98.62 176 LEU A N 1
ATOM 1378 C CA . LEU A 1 176 ? 0.821 -7.717 6.571 1.00 98.62 176 LEU A CA 1
ATOM 1379 C C . LEU A 1 176 ? -0.622 -8.225 6.576 1.00 98.62 176 LEU A C 1
ATOM 1381 O O . LEU A 1 176 ? -1.448 -7.806 5.762 1.00 98.62 176 LEU A O 1
ATOM 1385 N N . ILE A 1 177 ? -0.919 -9.180 7.453 1.00 98.38 177 ILE A N 1
ATOM 1386 C CA . ILE A 1 177 ? -2.192 -9.904 7.499 1.00 98.38 177 ILE A CA 1
ATOM 1387 C C . ILE A 1 177 ? -3.167 -9.186 8.445 1.00 98.38 177 ILE A C 1
ATOM 1389 O O . ILE A 1 177 ? -2.810 -8.963 9.602 1.00 98.38 177 ILE A O 1
ATOM 1393 N N . PRO A 1 178 ? -4.401 -8.851 8.015 1.00 97.12 178 PRO A N 1
ATOM 1394 C CA . PRO A 1 178 ? -5.412 -8.284 8.898 1.00 97.12 178 PRO A CA 1
ATOM 1395 C C . PRO A 1 178 ? -5.672 -9.183 10.104 1.00 97.12 178 PRO A C 1
ATOM 1397 O O . PRO A 1 178 ? -5.941 -10.376 9.952 1.00 97.12 178 PRO A O 1
ATOM 1400 N N . SER A 1 179 ? -5.643 -8.594 11.294 1.00 94.50 179 SER A N 1
ATOM 1401 C CA . SER A 1 179 ? -5.948 -9.285 12.544 1.00 94.50 179 SER A CA 1
ATOM 1402 C C . SER A 1 179 ? -7.229 -8.737 13.163 1.00 94.50 179 SER A C 1
ATOM 1404 O O . SER A 1 179 ? -7.575 -7.564 12.992 1.00 94.50 179 SER A O 1
ATOM 1406 N N . LYS A 1 180 ? -7.961 -9.598 13.876 1.00 83.19 180 LYS A N 1
ATOM 1407 C CA . LYS A 1 180 ? -9.140 -9.171 14.637 1.00 83.19 180 LYS A CA 1
ATOM 1408 C C . LYS A 1 180 ? -8.696 -8.274 15.795 1.00 83.19 180 LYS A C 1
ATOM 1410 O O . LYS A 1 180 ? -7.583 -8.410 16.302 1.00 83.19 180 LYS A O 1
ATOM 1415 N N . LYS A 1 181 ? -9.557 -7.322 16.159 1.00 58.97 181 LYS A N 1
ATOM 1416 C CA . LYS A 1 181 ? -9.296 -6.428 17.287 1.00 58.97 181 LYS A CA 1
ATOM 1417 C C . LYS A 1 181 ? -9.246 -7.174 18.605 1.00 58.97 181 LYS A C 1
ATOM 1419 O O . LYS A 1 181 ? -10.057 -8.106 18.779 1.00 58.97 181 LYS A O 1
#

Sequence (181 aa):
MGVNPLLCPRVYRPTLRHGQLSAALSSCMDSHTMQQLQTRIGRMRKYELVSQEDELGCAAACVASILDIPYQRAKRLLEKEKSGGIDDHPEGFEIDEIANALYKKDVKVVADWNPPAKLPSGTIVCIYSRVRYKSYHYLLKVPGGYMDPWFDLKDGVMEAQLRAELPKGTKLVVALIPSKK

Secondary structure (DSSP, 8-state):
-----------------TTSHHHHHHTSS-HHHHHHHHHHHT---TT-----SSTTTHHHHHHHHHHT--HHHHHHHHHHHHTS-TTSSSPS--HHHHHHHHHTTT--EEEESS--SSPPTT-EEEEEETTTEEEEEEEEEETTEEEETTSS-BTTB---EEESSPPTTPEEEEEEEE---